Protein AF-F9W1A4-F1 (afdb_monomer_lite)

InterPro domains:
  IPR000631 ATP/ADP-dependent (S)-NAD(P)H-hydrate dehydratase [PF01256] (2-54)
  IPR000631 ATP/ADP-dependent (S)-NAD(P)H-hydrate dehydratase [PS51383] (1-70)
  IPR029056 Ribokinase-like [G3DSA:3.40.1190.20] (1-81)
  IPR029056 Ribokinase-like [SSF53613] (3-69)

Radius of gyration: 13.47 Å; chains: 1; bounding box: 29×42×29 Å

Secondary structure (DSSP, 8-state):
-GGGTTT-STTHHHHHHHHHHHHHHTT--HHHHHHHHHHHHHHHHHHHHTTS---HHHHHHTHHHHHHHHHTT------PPPP-

Foldseek 3Di:
DCLVVLAVEPCLVVQLVVQLVVVVVVVDDSVVSNVVSVQLLSQLSNVQAVPHRDYNVSSNVSSVVSVVCVVVVHDPPDDDDDDD

Organism: NCBI:txid1027371

pLDDT: mean 87.0, std 16.17, range [44.5, 98.62]

Sequence (84 aa):
DAGSSWAATAGAGDVLAGIAGSLLAAGRSPQEAGAWAARVHAHAALLASRGAPIGASALLAALRPAIREFATGRTAAETPTPPR

Structure (mmCIF, N/CA/C/O backbone):
data_AF-F9W1A4-F1
#
_entry.id   AF-F9W1A4-F1
#
loop_
_atom_site.group_PDB
_atom_site.id
_atom_site.type_symbol
_atom_site.label_atom_id
_atom_site.label_alt_id
_atom_site.label_comp_id
_atom_site.label_asym_id
_atom_site.label_entity_id
_atom_site.label_seq_id
_atom_site.pdbx_PDB_ins_code
_atom_site.Cartn_x
_atom_site.Cartn_y
_atom_site.Cartn_z
_atom_site.occupancy
_atom_site.B_iso_or_equiv
_atom_site.auth_seq_id
_atom_site.auth_comp_id
_atom_site.auth_asym_id
_atom_site.auth_atom_id
_atom_site.pdbx_PDB_model_num
ATOM 1 N N . ASP A 1 1 ? 8.409 -16.487 0.830 1.00 50.47 1 ASP A N 1
ATOM 2 C CA . ASP A 1 1 ? 8.015 -16.120 -0.543 1.00 50.47 1 ASP A CA 1
ATOM 3 C C . ASP A 1 1 ? 8.856 -14.993 -1.103 1.00 50.47 1 ASP A C 1
ATOM 5 O O . ASP A 1 1 ? 9.071 -14.004 -0.418 1.00 50.47 1 ASP A O 1
ATOM 9 N N . ALA A 1 2 ? 9.307 -15.107 -2.352 1.00 55.22 2 ALA A N 1
ATOM 10 C CA . ALA A 1 2 ? 10.054 -14.041 -3.028 1.00 55.22 2 ALA A CA 1
ATOM 11 C C . ALA A 1 2 ? 9.208 -12.767 -3.256 1.00 55.22 2 ALA A C 1
ATOM 13 O O . ALA A 1 2 ? 9.760 -11.670 -3.335 1.00 55.22 2 ALA A O 1
ATOM 14 N N . GLY A 1 3 ? 7.874 -12.886 -3.270 1.00 56.00 3 GLY A N 1
ATOM 15 C CA . GLY A 1 3 ? 6.952 -11.765 -3.482 1.00 56.00 3 GLY A CA 1
ATOM 16 C C . GLY A 1 3 ? 7.065 -10.634 -2.455 1.00 56.00 3 GLY A C 1
ATOM 17 O O . GLY A 1 3 ? 6.952 -9.464 -2.811 1.00 56.00 3 GLY A O 1
ATOM 18 N N . SER A 1 4 ? 7.371 -10.960 -1.194 1.00 60.25 4 SER A N 1
ATOM 19 C CA . SER A 1 4 ? 7.621 -9.955 -0.153 1.00 60.25 4 SER A CA 1
ATOM 20 C C . SER A 1 4 ? 8.997 -9.293 -0.282 1.00 60.25 4 SER A C 1
ATOM 22 O O . SER A 1 4 ? 9.192 -8.193 0.225 1.00 60.25 4 SER A O 1
ATOM 24 N N . SER A 1 5 ? 9.951 -9.942 -0.961 1.00 69.00 5 SER A N 1
ATOM 25 C CA . SER A 1 5 ? 11.315 -9.428 -1.144 1.00 69.00 5 SER A CA 1
ATOM 26 C C . SER A 1 5 ? 11.461 -8.479 -2.336 1.00 69.00 5 SER A C 1
ATOM 28 O O . SER A 1 5 ? 12.407 -7.700 -2.373 1.00 69.00 5 SER A O 1
ATOM 30 N N . TRP A 1 6 ? 10.517 -8.472 -3.285 1.00 79.69 6 TRP A N 1
ATOM 31 C CA . TRP A 1 6 ? 10.598 -7.584 -4.452 1.00 79.69 6 TRP A CA 1
ATOM 32 C C . TRP A 1 6 ? 10.562 -6.096 -4.087 1.00 79.69 6 TRP A C 1
ATOM 34 O O . TRP A 1 6 ? 11.137 -5.289 -4.808 1.00 79.69 6 TRP A O 1
ATOM 44 N N . ALA A 1 7 ? 9.960 -5.743 -2.948 1.00 76.25 7 ALA A N 1
ATOM 45 C CA . ALA A 1 7 ? 9.943 -4.386 -2.402 1.00 76.25 7 ALA A CA 1
ATOM 46 C C . ALA A 1 7 ? 11.052 -4.119 -1.362 1.00 76.25 7 ALA A C 1
ATOM 48 O O . ALA A 1 7 ? 10.959 -3.146 -0.618 1.00 76.25 7 ALA A O 1
ATOM 49 N N . ALA A 1 8 ? 12.093 -4.956 -1.272 1.00 81.62 8 ALA A N 1
ATOM 50 C CA . ALA A 1 8 ? 13.227 -4.739 -0.369 1.00 81.62 8 ALA A CA 1
ATOM 51 C C . ALA A 1 8 ? 14.129 -3.596 -0.876 1.00 81.62 8 ALA A C 1
ATOM 53 O O . ALA A 1 8 ? 15.233 -3.806 -1.371 1.00 81.62 8 ALA A O 1
ATOM 54 N N . THR A 1 9 ? 13.625 -2.368 -0.791 1.00 86.00 9 THR A N 1
ATOM 55 C CA . THR A 1 9 ? 14.254 -1.153 -1.309 1.00 86.00 9 THR A CA 1
ATOM 56 C C . THR A 1 9 ? 14.043 0.012 -0.345 1.00 86.00 9 THR A C 1
ATOM 58 O O . THR A 1 9 ? 13.066 0.046 0.412 1.00 86.00 9 THR A O 1
ATOM 61 N N . ALA A 1 10 ? 14.953 0.985 -0.374 1.00 91.31 10 ALA A N 1
ATOM 62 C CA . ALA A 1 10 ? 14.789 2.220 0.380 1.00 91.31 10 ALA A CA 1
ATOM 63 C C . ALA A 1 10 ? 13.479 2.919 -0.035 1.00 91.31 10 ALA A C 1
ATOM 65 O O . ALA A 1 10 ? 13.173 3.030 -1.222 1.00 91.31 10 ALA A O 1
ATOM 66 N N . GLY A 1 11 ? 12.694 3.358 0.951 1.00 92.56 11 GLY A N 1
ATOM 67 C CA . GLY A 1 11 ? 11.404 4.021 0.741 1.00 92.56 11 GLY A CA 1
ATOM 68 C C . GLY A 1 11 ? 10.177 3.102 0.702 1.00 92.56 11 GLY A C 1
ATOM 69 O O . GLY A 1 11 ? 9.057 3.595 0.788 1.00 92.56 11 GLY A O 1
ATOM 70 N N . ALA A 1 12 ? 10.329 1.772 0.639 1.00 93.56 12 ALA A N 1
ATOM 71 C CA . ALA A 1 12 ? 9.171 0.869 0.728 1.00 93.56 12 ALA A CA 1
ATOM 72 C C . ALA A 1 12 ? 8.452 0.975 2.088 1.00 93.56 12 ALA A C 1
ATOM 74 O O . ALA A 1 12 ? 7.224 0.977 2.155 1.00 93.56 12 ALA A O 1
ATOM 75 N N . GLY A 1 13 ? 9.219 1.159 3.169 1.00 95.00 13 GLY A N 1
ATOM 76 C CA . GLY A 1 13 ? 8.672 1.421 4.502 1.00 95.00 13 GLY A CA 1
ATOM 77 C C . GLY A 1 13 ? 7.837 2.703 4.567 1.00 95.00 13 GLY A C 1
ATOM 78 O O . GLY A 1 13 ? 6.769 2.694 5.175 1.00 95.00 13 GLY A O 1
ATOM 79 N N . ASP A 1 14 ? 8.258 3.767 3.877 1.00 97.19 14 ASP A N 1
ATOM 80 C CA . ASP A 1 14 ? 7.506 5.027 3.809 1.00 97.19 14 ASP A CA 1
ATOM 81 C C . ASP A 1 14 ? 6.179 4.843 3.066 1.00 97.19 14 ASP A C 1
ATOM 83 O O . ASP A 1 14 ? 5.148 5.374 3.481 1.00 97.19 14 ASP A O 1
ATOM 87 N N . VAL A 1 15 ? 6.172 4.027 2.005 1.00 96.94 15 VAL A N 1
ATOM 88 C CA . VAL A 1 15 ? 4.939 3.659 1.296 1.00 96.94 15 VAL A CA 1
ATOM 89 C C . VAL A 1 15 ? 3.991 2.894 2.223 1.00 96.94 15 VAL A C 1
ATOM 91 O O . VAL A 1 15 ? 2.814 3.243 2.314 1.00 96.94 15 VAL A O 1
ATOM 94 N N . LEU A 1 16 ? 4.486 1.884 2.947 1.00 96.94 16 LEU A N 1
ATOM 95 C CA . LEU A 1 16 ? 3.685 1.121 3.911 1.00 96.94 16 LEU A CA 1
ATOM 96 C C . LEU A 1 16 ? 3.100 2.028 5.006 1.00 96.94 16 LEU A C 1
ATOM 98 O O . LEU A 1 16 ? 1.895 1.985 5.271 1.00 96.94 16 LEU A O 1
ATOM 102 N N . ALA A 1 17 ? 3.942 2.863 5.618 1.00 97.44 17 ALA A N 1
ATOM 103 C CA . ALA A 1 17 ? 3.548 3.789 6.673 1.00 97.44 17 ALA A CA 1
ATOM 104 C C . ALA A 1 17 ? 2.534 4.827 6.171 1.00 97.44 17 ALA A C 1
ATOM 106 O O . ALA A 1 17 ? 1.575 5.131 6.879 1.00 97.44 17 ALA A O 1
ATOM 107 N N . GLY A 1 18 ? 2.677 5.313 4.934 1.00 97.94 18 GLY A N 1
ATOM 108 C CA . GLY A 1 18 ? 1.720 6.224 4.306 1.00 97.94 18 GLY A CA 1
ATOM 109 C C . GLY A 1 18 ? 0.333 5.603 4.116 1.00 97.94 18 GLY A C 1
ATOM 110 O O . GLY A 1 18 ? -0.677 6.261 4.382 1.00 97.94 18 GLY A O 1
ATOM 111 N N . ILE A 1 19 ? 0.257 4.325 3.724 1.00 98.19 19 ILE A N 1
ATOM 112 C CA . ILE A 1 19 ? -1.023 3.604 3.614 1.00 98.19 19 ILE A CA 1
ATOM 113 C C . ILE A 1 19 ? -1.660 3.447 4.999 1.00 98.19 19 ILE A C 1
ATOM 115 O O . ILE A 1 19 ? -2.831 3.785 5.179 1.00 98.19 19 ILE A O 1
ATOM 119 N N . ALA A 1 20 ? -0.890 2.977 5.985 1.00 98.44 20 ALA A N 1
ATOM 120 C CA . ALA A 1 20 ? -1.376 2.801 7.351 1.00 98.44 20 ALA A CA 1
ATOM 121 C C . ALA A 1 20 ? -1.860 4.131 7.953 1.00 98.44 20 ALA A C 1
ATOM 123 O O . ALA A 1 20 ? -2.971 4.201 8.476 1.00 98.44 20 ALA A O 1
ATOM 124 N N . GLY A 1 21 ? -1.074 5.201 7.806 1.00 98.56 21 GLY A N 1
ATOM 125 C CA . GLY A 1 21 ? -1.420 6.548 8.256 1.00 98.56 21 GLY A CA 1
ATOM 126 C C . GLY A 1 21 ? -2.694 7.081 7.601 1.00 98.56 21 GLY A C 1
ATOM 127 O O . GLY A 1 21 ? -3.536 7.656 8.283 1.00 98.56 21 GLY A O 1
ATOM 128 N N . SER A 1 22 ? -2.891 6.815 6.308 1.00 98.31 22 SER A N 1
ATOM 129 C CA . SER A 1 22 ? -4.113 7.206 5.592 1.00 98.31 22 SER A CA 1
ATOM 130 C C . SER A 1 22 ? -5.354 6.470 6.113 1.00 98.31 22 SER A C 1
ATOM 132 O O . SER A 1 22 ? -6.414 7.075 6.257 1.00 98.31 22 SER A O 1
ATOM 134 N N . LEU A 1 23 ? -5.237 5.176 6.429 1.00 98.06 23 LEU A N 1
ATOM 135 C CA . LEU A 1 23 ? -6.339 4.385 6.993 1.00 98.06 23 LEU A CA 1
ATOM 136 C C . LEU A 1 23 ? -6.671 4.806 8.429 1.00 98.06 23 LEU A C 1
ATOM 138 O O . LEU A 1 23 ? -7.847 4.911 8.778 1.00 98.06 23 LEU A O 1
ATOM 142 N N . LEU A 1 24 ? -5.650 5.092 9.238 1.00 98.62 24 LEU A N 1
ATOM 143 C CA . LEU A 1 24 ? -5.814 5.650 10.581 1.00 98.62 24 LEU A CA 1
ATOM 144 C C . LEU A 1 24 ? -6.499 7.021 10.534 1.00 98.62 24 LEU A C 1
ATOM 146 O O . LEU A 1 24 ? -7.460 7.249 11.262 1.00 98.62 24 LEU A O 1
ATOM 150 N N . ALA A 1 25 ? -6.063 7.908 9.634 1.00 98.56 25 ALA A N 1
ATOM 151 C CA . ALA A 1 25 ? -6.687 9.215 9.427 1.00 98.56 25 ALA A CA 1
ATOM 152 C C . ALA A 1 25 ? -8.149 9.102 8.954 1.00 98.56 25 ALA A C 1
ATOM 154 O O . ALA A 1 25 ? -8.967 9.962 9.265 1.00 98.56 25 ALA A O 1
ATOM 155 N N . ALA A 1 26 ? -8.496 8.017 8.254 1.00 98.00 26 ALA A N 1
ATOM 156 C CA . ALA A 1 26 ? -9.868 7.680 7.878 1.00 98.00 26 ALA A CA 1
ATOM 157 C C . ALA A 1 26 ? -10.683 7.001 9.005 1.00 98.00 26 ALA A C 1
ATOM 159 O O . ALA A 1 26 ? -11.798 6.541 8.756 1.00 98.00 26 ALA A O 1
ATOM 160 N N . GLY A 1 27 ? -10.145 6.911 10.228 1.00 98.12 27 GLY A N 1
ATOM 161 C CA . GLY A 1 27 ? -10.843 6.398 11.411 1.00 98.12 27 GLY A CA 1
ATOM 162 C C . GLY A 1 27 ? -10.830 4.875 11.571 1.00 98.12 27 GLY A C 1
ATOM 163 O O . GLY A 1 27 ? -11.644 4.340 12.322 1.00 98.12 27 GLY A O 1
ATOM 164 N N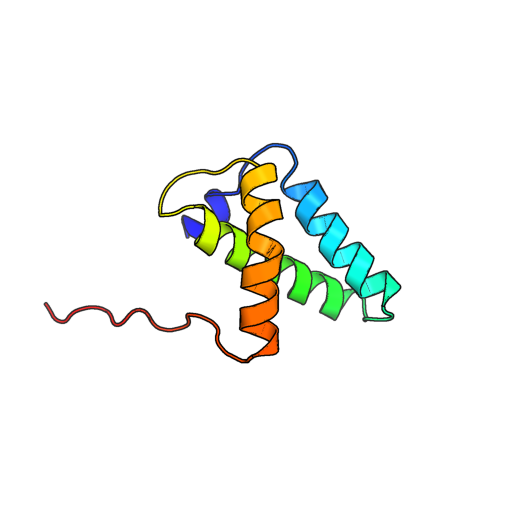 . ARG A 1 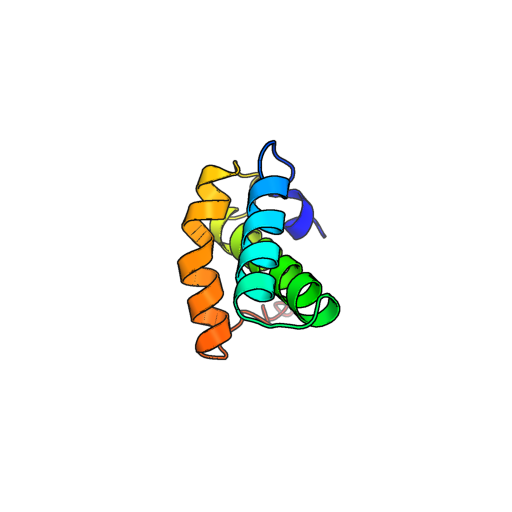28 ? -9.947 4.153 10.869 1.00 98.31 28 ARG A N 1
ATOM 165 C CA . ARG A 1 28 ? -9.799 2.698 11.050 1.00 98.31 28 ARG A CA 1
ATOM 166 C C . ARG A 1 28 ? -9.043 2.369 12.329 1.00 98.31 28 ARG A C 1
ATOM 168 O O . ARG A 1 28 ? -8.187 3.137 12.766 1.00 98.31 28 ARG A O 1
ATOM 175 N N . SER A 1 29 ? -9.328 1.201 12.906 1.00 98.44 29 SER A N 1
ATOM 176 C CA . SER A 1 29 ? -8.550 0.716 14.047 1.00 98.44 29 SER A CA 1
ATOM 177 C C . SER A 1 29 ? -7.087 0.471 13.641 1.00 98.44 29 SER A C 1
ATOM 179 O O . SER A 1 29 ? -6.822 0.128 12.484 1.00 98.44 29 SER A O 1
ATOM 181 N N . PRO A 1 30 ? -6.116 0.595 14.565 1.00 98.06 30 PRO A N 1
ATOM 182 C CA . PRO A 1 30 ? -4.713 0.309 14.262 1.00 98.06 30 PRO A CA 1
ATOM 183 C C . PRO A 1 30 ? -4.473 -1.096 13.703 1.00 98.06 30 PRO A C 1
ATOM 185 O O . PRO A 1 30 ? -3.662 -1.272 12.794 1.00 98.06 30 PRO A O 1
ATOM 188 N N . GLN A 1 31 ? -5.210 -2.088 14.203 1.00 98.06 31 GLN A N 1
ATOM 189 C CA . GLN A 1 31 ? -5.124 -3.476 13.758 1.00 98.06 31 GLN A CA 1
ATOM 190 C C . GLN A 1 31 ? -5.591 -3.622 12.305 1.00 98.06 31 GLN A C 1
ATOM 192 O O . GLN A 1 31 ? -4.881 -4.209 11.488 1.00 98.06 31 GLN A O 1
ATOM 197 N N . GLU A 1 32 ? -6.748 -3.049 11.955 1.00 97.44 32 GLU A N 1
ATOM 198 C CA . GLU A 1 32 ? -7.248 -3.066 10.576 1.00 97.44 32 GLU A CA 1
ATOM 199 C C . GLU A 1 32 ? -6.346 -2.267 9.637 1.00 97.44 32 GLU A C 1
ATOM 201 O O . GLU A 1 32 ? -6.052 -2.725 8.533 1.00 97.44 32 GLU A O 1
ATOM 206 N N . ALA A 1 33 ? -5.889 -1.088 10.067 1.00 98.19 33 ALA A N 1
ATOM 207 C CA . ALA A 1 33 ? -5.015 -0.232 9.278 1.00 98.19 33 ALA A CA 1
ATOM 208 C C . ALA A 1 33 ? -3.697 -0.941 8.945 1.00 98.19 33 ALA A C 1
ATOM 210 O O . ALA A 1 33 ? -3.288 -0.954 7.785 1.00 98.19 33 ALA A O 1
ATOM 211 N N . GLY A 1 34 ? -3.069 -1.588 9.932 1.00 97.44 34 GLY A N 1
ATOM 212 C CA . GLY A 1 34 ? -1.847 -2.364 9.727 1.00 97.44 34 GLY A CA 1
ATOM 213 C C . GLY A 1 34 ? -2.058 -3.560 8.797 1.00 97.44 34 GLY A C 1
ATOM 214 O O . GLY A 1 34 ? -1.286 -3.754 7.856 1.00 97.44 34 GLY A O 1
ATOM 215 N N . ALA A 1 35 ? -3.132 -4.327 9.008 1.00 96.81 35 ALA A N 1
ATOM 216 C CA . ALA A 1 35 ? -3.442 -5.497 8.188 1.00 96.81 35 ALA A CA 1
ATOM 217 C C . ALA A 1 35 ? -3.699 -5.122 6.718 1.00 96.81 35 ALA A C 1
ATOM 219 O O . ALA A 1 35 ? -3.119 -5.720 5.806 1.00 96.81 35 ALA A O 1
ATOM 220 N N . TRP A 1 36 ? -4.529 -4.104 6.476 1.00 97.38 36 TRP A N 1
ATOM 221 C CA . TRP A 1 36 ? -4.814 -3.627 5.124 1.00 97.38 36 TRP A CA 1
ATOM 222 C C . TRP A 1 36 ? -3.602 -2.970 4.470 1.00 97.38 36 TRP A C 1
ATOM 224 O O . TRP A 1 36 ? -3.352 -3.230 3.294 1.00 97.38 36 TRP A O 1
ATOM 234 N N . ALA A 1 37 ? -2.813 -2.187 5.211 1.00 97.06 37 ALA A N 1
ATOM 235 C CA . ALA A 1 37 ? -1.591 -1.588 4.683 1.00 97.06 37 ALA A CA 1
ATOM 236 C C . ALA A 1 37 ? -0.602 -2.653 4.201 1.00 97.06 37 ALA A C 1
ATOM 238 O O . ALA A 1 37 ? -0.140 -2.579 3.062 1.00 97.06 37 ALA A O 1
ATOM 239 N N . ALA A 1 38 ? -0.345 -3.685 5.012 1.00 95.62 38 ALA A N 1
ATOM 240 C CA . ALA A 1 38 ? 0.537 -4.787 4.635 1.00 95.62 38 ALA A CA 1
ATOM 241 C C . ALA A 1 38 ? 0.017 -5.544 3.402 1.00 95.62 38 ALA A C 1
ATOM 243 O O . ALA A 1 38 ? 0.783 -5.821 2.476 1.00 95.62 38 ALA A O 1
ATOM 244 N N . ARG A 1 39 ? -1.292 -5.833 3.350 1.00 94.75 39 ARG A N 1
ATOM 245 C CA . ARG A 1 39 ? -1.919 -6.553 2.230 1.00 94.75 39 ARG A CA 1
ATOM 246 C C . ARG A 1 39 ? -1.858 -5.758 0.923 1.00 94.75 39 ARG A C 1
ATOM 248 O O . ARG A 1 39 ? -1.473 -6.312 -0.105 1.00 94.75 39 ARG A O 1
ATOM 255 N N . VAL A 1 40 ? -2.196 -4.468 0.958 1.00 96.00 40 VAL A N 1
ATOM 256 C CA . VAL A 1 40 ? -2.139 -3.580 -0.216 1.00 96.00 40 VAL A CA 1
ATOM 257 C C . VAL A 1 40 ? -0.702 -3.384 -0.686 1.00 96.00 40 VAL A C 1
ATOM 259 O O . VAL A 1 40 ? -0.439 -3.489 -1.881 1.00 96.00 40 VAL A O 1
ATOM 262 N N . HIS A 1 41 ? 0.232 -3.156 0.239 1.00 95.75 41 HIS A N 1
ATOM 263 C CA . HIS A 1 41 ? 1.650 -2.994 -0.070 1.00 95.75 41 HIS A CA 1
ATOM 264 C C . HIS A 1 41 ? 2.235 -4.243 -0.743 1.00 95.75 41 HIS A C 1
ATOM 266 O O . HIS A 1 41 ? 2.874 -4.141 -1.789 1.00 95.75 41 HIS A O 1
ATOM 272 N N . ALA A 1 42 ? 1.993 -5.431 -0.178 1.00 93.69 42 ALA A N 1
ATOM 273 C CA . ALA A 1 42 ? 2.458 -6.687 -0.760 1.00 93.69 42 ALA A CA 1
ATOM 274 C C . ALA A 1 42 ? 1.864 -6.913 -2.158 1.00 93.69 42 ALA A C 1
ATOM 276 O O . ALA A 1 42 ? 2.594 -7.243 -3.088 1.00 93.69 42 ALA A O 1
ATOM 277 N N . HIS A 1 43 ? 0.563 -6.671 -2.336 1.00 93.94 43 HIS A N 1
ATOM 278 C CA . HIS A 1 43 ? -0.091 -6.841 -3.635 1.00 93.94 43 HIS A CA 1
ATOM 279 C C . HIS A 1 43 ? 0.428 -5.862 -4.694 1.00 93.94 43 HIS A C 1
ATOM 281 O O . HIS A 1 43 ? 0.710 -6.254 -5.823 1.00 93.94 43 HIS A O 1
ATOM 287 N N . ALA A 1 44 ? 0.645 -4.599 -4.326 1.00 94.75 44 ALA A N 1
ATOM 288 C CA . ALA A 1 44 ? 1.258 -3.617 -5.216 1.00 94.75 44 ALA A CA 1
ATOM 289 C C . ALA A 1 44 ? 2.692 -4.012 -5.613 1.00 94.75 44 ALA A C 1
ATOM 291 O O . ALA A 1 44 ? 3.068 -3.852 -6.775 1.00 94.75 44 ALA A O 1
ATOM 292 N N . ALA A 1 45 ? 3.470 -4.584 -4.687 1.00 93.88 45 ALA A N 1
ATOM 293 C CA . ALA A 1 45 ? 4.798 -5.112 -4.989 1.00 93.88 45 ALA A CA 1
ATOM 294 C C . ALA A 1 45 ? 4.734 -6.270 -5.995 1.00 93.88 45 ALA A C 1
ATOM 296 O O . ALA A 1 45 ? 5.501 -6.283 -6.957 1.00 93.88 45 ALA A O 1
ATOM 297 N N . LEU A 1 46 ? 3.786 -7.200 -5.824 1.00 92.69 46 LEU A N 1
ATOM 298 C CA . LEU A 1 46 ? 3.550 -8.289 -6.778 1.00 92.69 46 LEU A CA 1
ATOM 299 C C . LEU A 1 46 ? 3.225 -7.735 -8.175 1.00 92.69 46 LEU A C 1
ATOM 301 O O . LEU A 1 46 ? 3.894 -8.105 -9.139 1.00 92.69 46 LEU A O 1
ATOM 305 N N . LEU A 1 47 ? 2.273 -6.798 -8.275 1.00 92.88 47 LEU A N 1
ATOM 306 C CA . LEU A 1 47 ? 1.860 -6.182 -9.543 1.00 92.88 47 LEU A CA 1
ATOM 307 C C . LEU A 1 47 ? 3.006 -5.440 -10.251 1.00 92.88 47 LEU A C 1
ATOM 309 O O . LEU A 1 47 ? 3.134 -5.525 -11.473 1.00 92.88 47 LEU A O 1
ATOM 313 N N . ALA A 1 48 ? 3.841 -4.714 -9.504 1.00 94.00 48 ALA A N 1
ATOM 314 C CA . ALA A 1 48 ? 4.941 -3.936 -10.071 1.00 94.00 48 ALA A CA 1
ATOM 315 C C . ALA A 1 48 ? 6.170 -4.787 -10.434 1.00 94.00 48 ALA A C 1
ATOM 317 O O . ALA A 1 48 ? 6.853 -4.475 -11.410 1.00 94.00 48 ALA A O 1
ATOM 318 N N . SER A 1 49 ? 6.454 -5.844 -9.667 1.00 92.44 49 SER A N 1
ATOM 319 C CA . SER A 1 49 ? 7.685 -6.639 -9.786 1.00 92.44 49 SER A CA 1
ATOM 320 C C . SER A 1 49 ? 7.894 -7.276 -11.152 1.00 92.44 49 SER A C 1
ATOM 322 O O . SER A 1 49 ? 9.020 -7.340 -11.641 1.00 92.44 49 SER A O 1
ATOM 324 N N . ARG A 1 50 ? 6.818 -7.809 -11.750 1.00 86.50 50 ARG A N 1
ATOM 325 C CA . ARG A 1 50 ? 6.889 -8.731 -12.895 1.00 86.50 50 ARG A CA 1
ATOM 326 C C . ARG A 1 50 ? 7.982 -9.805 -12.720 1.00 86.50 50 ARG A C 1
ATOM 328 O O . ARG A 1 50 ? 8.647 -10.170 -13.683 1.00 86.50 50 ARG A O 1
ATOM 335 N N . GLY A 1 51 ? 8.178 -10.289 -11.488 1.00 85.19 51 GLY A N 1
ATOM 336 C CA . GLY A 1 51 ? 9.184 -11.303 -11.148 1.00 85.19 51 GLY A CA 1
ATOM 337 C C . GLY A 1 51 ? 10.579 -10.777 -10.780 1.00 85.19 51 GLY A C 1
ATOM 338 O O . GLY A 1 51 ? 11.468 -11.587 -10.529 1.00 85.19 51 GLY A O 1
ATOM 339 N N . ALA A 1 52 ? 10.788 -9.460 -10.711 1.00 87.62 52 ALA A N 1
ATOM 340 C CA . ALA A 1 52 ? 12.073 -8.839 -10.384 1.00 87.62 52 ALA A CA 1
ATOM 341 C C . ALA A 1 52 ? 11.961 -7.806 -9.240 1.00 87.62 52 ALA A C 1
ATOM 343 O O . ALA A 1 52 ? 10.873 -7.285 -8.982 1.00 87.62 52 ALA A O 1
ATOM 344 N N . PRO A 1 53 ? 13.072 -7.479 -8.547 1.00 90.50 53 PRO A N 1
ATOM 345 C CA . PRO A 1 53 ? 13.095 -6.399 -7.561 1.00 90.50 53 PRO A CA 1
ATOM 346 C C . PRO A 1 53 ? 12.674 -5.048 -8.152 1.00 90.50 53 PRO A C 1
ATOM 348 O O . PRO A 1 53 ? 12.983 -4.735 -9.302 1.00 90.50 53 PRO A O 1
ATOM 351 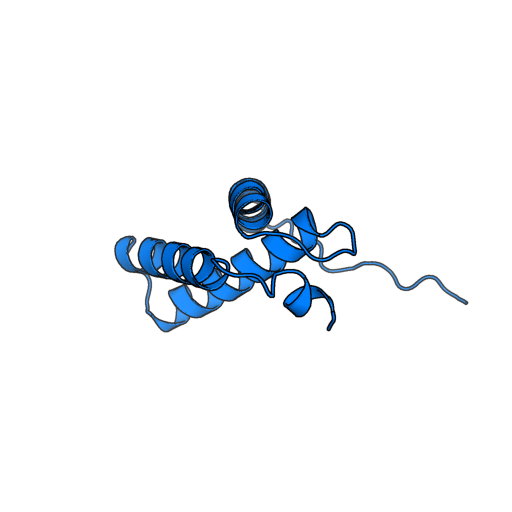N N . ILE A 1 54 ? 12.005 -4.228 -7.342 1.00 94.06 54 ILE A N 1
ATOM 352 C CA . ILE A 1 54 ? 11.493 -2.907 -7.727 1.00 94.06 54 ILE A CA 1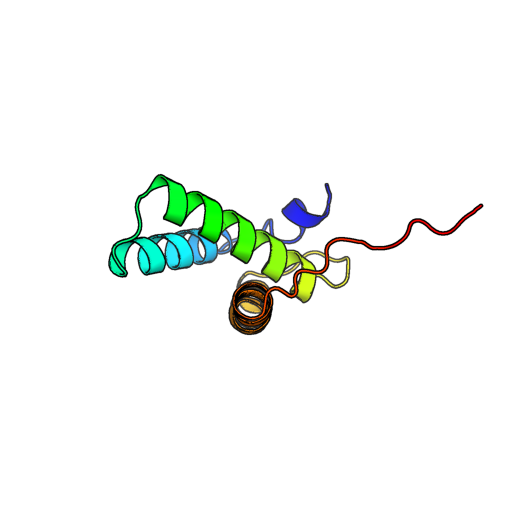
ATOM 353 C C . ILE A 1 54 ? 11.931 -1.821 -6.749 1.00 94.06 54 ILE A C 1
ATOM 355 O O . ILE A 1 54 ? 12.207 -2.078 -5.581 1.00 94.06 54 ILE A O 1
ATOM 359 N N . GLY A 1 55 ? 11.952 -0.579 -7.236 1.00 94.62 55 GLY A N 1
ATOM 360 C CA . GLY A 1 55 ? 12.114 0.615 -6.406 1.00 94.62 55 GLY A CA 1
ATOM 361 C C . GLY A 1 55 ? 10.794 1.101 -5.795 1.00 94.62 55 GLY A C 1
ATOM 362 O O . GLY A 1 55 ? 9.707 0.783 -6.288 1.00 94.62 55 GLY A O 1
ATOM 363 N N . ALA A 1 56 ? 10.885 1.951 -4.767 1.00 93.94 56 ALA A N 1
ATOM 364 C CA . ALA A 1 56 ? 9.723 2.504 -4.065 1.00 93.94 56 ALA A CA 1
ATOM 365 C C . ALA A 1 56 ? 8.772 3.294 -4.982 1.00 93.94 56 ALA A C 1
ATOM 367 O O . ALA A 1 56 ? 7.558 3.236 -4.807 1.00 93.94 56 ALA A O 1
ATOM 368 N N . SER A 1 57 ? 9.287 3.978 -6.010 1.00 95.81 57 SER A N 1
ATOM 369 C CA . SER A 1 57 ? 8.451 4.708 -6.974 1.00 95.81 57 SER A CA 1
ATOM 370 C C . SER A 1 57 ? 7.563 3.782 -7.811 1.00 95.81 57 SER A C 1
ATOM 372 O O . SER A 1 57 ? 6.406 4.109 -8.068 1.00 95.81 57 SER A O 1
ATOM 374 N N . ALA A 1 58 ? 8.076 2.613 -8.213 1.00 96.06 58 ALA A N 1
ATOM 375 C CA . ALA A 1 58 ? 7.301 1.626 -8.966 1.00 96.06 58 ALA A CA 1
ATOM 376 C C . ALA A 1 58 ? 6.227 0.977 -8.083 1.00 96.06 58 ALA A C 1
ATOM 378 O O . ALA A 1 58 ? 5.082 0.825 -8.507 1.00 96.06 58 ALA A O 1
ATOM 379 N N . LEU A 1 59 ? 6.577 0.675 -6.830 1.00 95.62 59 LEU A N 1
ATOM 380 C CA . LEU A 1 59 ? 5.627 0.224 -5.818 1.00 95.62 59 LEU A CA 1
ATOM 381 C C . LEU A 1 59 ? 4.502 1.253 -5.601 1.00 95.62 59 LEU A C 1
ATOM 383 O O . LEU A 1 59 ? 3.324 0.899 -5.646 1.00 95.62 59 LEU A O 1
ATOM 387 N N . LEU A 1 60 ? 4.855 2.529 -5.417 1.00 96.69 60 LEU A N 1
ATOM 388 C CA . LEU A 1 60 ? 3.898 3.620 -5.223 1.00 96.69 60 LEU A CA 1
ATOM 389 C C . LEU A 1 60 ? 2.937 3.750 -6.416 1.00 96.69 60 LEU A C 1
ATOM 391 O O . LEU A 1 60 ? 1.726 3.881 -6.228 1.00 96.69 60 LEU A O 1
ATOM 395 N N . ALA A 1 61 ? 3.456 3.659 -7.644 1.00 97.25 61 ALA A N 1
ATOM 396 C CA . ALA A 1 61 ? 2.647 3.703 -8.861 1.00 97.25 61 ALA A CA 1
ATOM 397 C C . ALA A 1 61 ? 1.631 2.544 -8.947 1.00 97.25 61 ALA A C 1
ATOM 399 O O . ALA A 1 61 ? 0.541 2.717 -9.498 1.00 97.25 61 ALA A O 1
ATOM 400 N N . ALA A 1 62 ? 1.949 1.386 -8.361 1.00 96.75 62 ALA A N 1
ATOM 401 C CA . ALA A 1 62 ? 1.081 0.211 -8.338 1.00 96.75 62 ALA A CA 1
ATOM 402 C C . ALA A 1 62 ? 0.023 0.214 -7.214 1.00 96.75 62 ALA A C 1
ATOM 404 O O . ALA A 1 62 ? -0.850 -0.656 -7.205 1.00 96.75 62 ALA A O 1
ATOM 405 N N . LEU A 1 63 ? 0.011 1.199 -6.304 1.00 96.56 63 LEU A N 1
ATOM 406 C CA . LEU A 1 63 ? -1.010 1.254 -5.247 1.00 96.56 63 LEU A CA 1
ATOM 407 C C . LEU A 1 63 ? -2.426 1.433 -5.794 1.00 96.56 63 LEU A C 1
ATOM 409 O O . LEU A 1 63 ? -3.346 0.750 -5.356 1.00 96.56 63 LEU A O 1
ATOM 413 N N . ARG A 1 64 ? -2.625 2.340 -6.759 1.00 96.50 64 ARG A N 1
ATOM 414 C CA . ARG A 1 64 ? -3.954 2.581 -7.349 1.00 96.50 64 ARG A CA 1
ATOM 415 C C . ARG A 1 64 ? -4.574 1.314 -7.951 1.00 96.50 6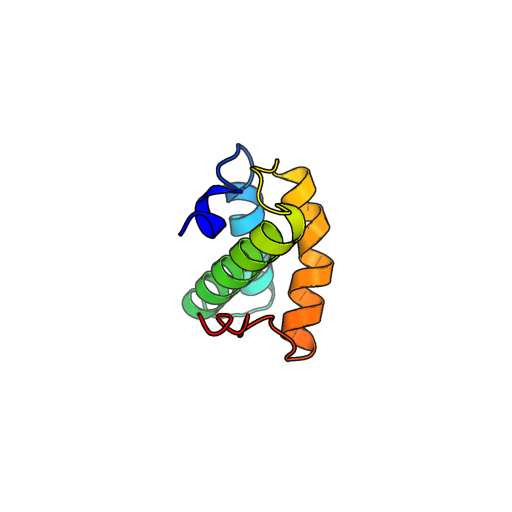4 ARG A C 1
ATOM 417 O O . ARG A 1 64 ? -5.715 1.017 -7.591 1.00 96.50 64 ARG A O 1
ATOM 424 N N . PRO A 1 65 ? -3.891 0.566 -8.842 1.00 95.88 65 PRO A N 1
ATOM 425 C CA . PRO A 1 65 ? -4.452 -0.678 -9.356 1.00 95.88 65 PRO A CA 1
ATOM 426 C C . PRO A 1 65 ? -4.677 -1.716 -8.247 1.00 95.88 65 PRO A C 1
ATOM 428 O O . PRO A 1 65 ? -5.750 -2.315 -8.221 1.00 95.88 65 PRO A O 1
ATOM 431 N N . ALA A 1 66 ? -3.763 -1.849 -7.277 1.00 95.44 66 ALA A N 1
ATOM 432 C CA . ALA A 1 66 ? -3.940 -2.767 -6.149 1.00 95.44 66 ALA A CA 1
ATOM 433 C C . ALA A 1 66 ? -5.196 -2.451 -5.315 1.00 95.44 66 ALA A C 1
ATOM 435 O O . ALA A 1 66 ? -6.001 -3.334 -5.027 1.00 95.44 66 ALA A O 1
ATOM 436 N N . ILE A 1 67 ? -5.407 -1.181 -4.959 1.00 95.62 67 ILE A N 1
ATOM 437 C CA . ILE A 1 67 ? -6.583 -0.733 -4.198 1.00 95.62 67 ILE A CA 1
ATOM 438 C C . ILE A 1 67 ? -7.869 -0.990 -4.987 1.00 95.62 67 ILE A C 1
ATOM 440 O O . ILE A 1 67 ? -8.854 -1.456 -4.417 1.00 95.62 67 ILE A O 1
ATOM 444 N N . ARG A 1 68 ? -7.867 -0.724 -6.301 1.00 95.75 68 ARG A N 1
ATOM 445 C CA . ARG A 1 68 ? -9.025 -0.990 -7.166 1.00 95.75 68 ARG A CA 1
ATOM 446 C C . ARG A 1 68 ? -9.394 -2.473 -7.172 1.00 95.75 68 ARG A C 1
ATOM 448 O O . ARG A 1 68 ? -10.577 -2.802 -7.163 1.00 95.75 68 ARG A O 1
ATOM 455 N N . GLU A 1 69 ? -8.409 -3.361 -7.179 1.00 94.69 69 GLU A N 1
ATOM 456 C CA . GLU A 1 69 ? -8.629 -4.806 -7.108 1.00 94.69 69 GLU A CA 1
ATOM 457 C C . GLU A 1 69 ? -9.280 -5.231 -5.787 1.00 94.69 69 GLU A C 1
ATOM 459 O O . GLU A 1 69 ? -10.292 -5.931 -5.812 1.00 94.69 69 GLU A O 1
ATOM 464 N N . PHE A 1 70 ? -8.816 -4.717 -4.644 1.00 93.31 70 PHE A N 1
ATOM 465 C CA . PHE A 1 70 ? -9.482 -4.974 -3.360 1.00 93.31 70 PHE A CA 1
ATOM 466 C C . PHE A 1 70 ? -10.893 -4.380 -3.293 1.00 93.31 70 PHE A C 1
ATOM 468 O O . PHE A 1 70 ? -11.818 -5.060 -2.856 1.00 93.31 70 PHE A O 1
ATOM 475 N N . ALA A 1 71 ? -11.085 -3.148 -3.771 1.00 90.81 71 ALA A N 1
ATOM 476 C CA . ALA A 1 71 ? -12.388 -2.479 -3.770 1.00 90.81 71 ALA A CA 1
ATOM 477 C C . ALA A 1 71 ? -13.428 -3.173 -4.667 1.00 90.81 71 ALA A C 1
ATOM 479 O O . ALA A 1 71 ? -14.626 -3.050 -4.430 1.00 90.81 71 ALA A O 1
ATOM 480 N N . THR A 1 72 ? -12.980 -3.901 -5.693 1.00 93.31 72 THR A N 1
ATOM 481 C CA . THR A 1 72 ? -13.848 -4.652 -6.616 1.00 93.31 72 THR A CA 1
ATOM 482 C C . THR A 1 72 ? -13.957 -6.139 -6.270 1.00 93.31 72 THR A C 1
ATOM 484 O O . THR A 1 72 ? -14.583 -6.885 -7.017 1.00 93.31 72 THR A O 1
ATOM 487 N N . GLY A 1 73 ? -13.363 -6.585 -5.154 1.00 84.00 73 GLY A N 1
ATOM 488 C CA . GLY A 1 73 ? -13.376 -7.992 -4.732 1.00 84.00 73 GLY A CA 1
ATOM 489 C C . GLY A 1 73 ? -12.556 -8.922 -5.631 1.00 84.00 73 GLY A C 1
ATOM 490 O O . GLY A 1 73 ? -12.744 -10.134 -5.605 1.00 84.00 73 GLY A O 1
ATOM 491 N N . ARG A 1 74 ? -11.651 -8.373 -6.444 1.00 70.50 74 ARG A N 1
ATOM 492 C CA . ARG A 1 74 ? -10.908 -9.102 -7.467 1.00 70.50 74 ARG A CA 1
ATOM 493 C C . ARG A 1 74 ? -9.437 -9.147 -7.098 1.00 70.50 74 ARG A C 1
ATOM 495 O O . ARG A 1 74 ? -8.634 -8.414 -7.652 1.00 70.50 74 ARG A O 1
ATOM 502 N N . THR A 1 75 ? -9.089 -9.991 -6.139 1.00 68.81 75 THR A N 1
ATOM 503 C CA . THR A 1 75 ? -7.687 -10.286 -5.830 1.00 68.81 75 THR A CA 1
ATOM 504 C C . THR A 1 75 ? -7.257 -11.503 -6.629 1.00 68.81 75 THR A C 1
ATOM 506 O O . THR A 1 75 ? -7.976 -12.499 -6.615 1.00 68.81 75 THR A O 1
ATOM 509 N N . ALA A 1 76 ? -6.104 -11.444 -7.298 1.00 57.19 76 ALA A N 1
ATOM 510 C CA . ALA A 1 76 ? -5.485 -12.606 -7.935 1.00 57.19 76 ALA A CA 1
ATOM 511 C C . ALA A 1 76 ? -5.092 -13.647 -6.867 1.00 57.19 76 ALA A C 1
ATOM 513 O O . ALA A 1 76 ? -3.958 -13.696 -6.405 1.00 57.19 76 ALA A O 1
ATOM 514 N N . ALA A 1 77 ? -6.063 -14.436 -6.421 1.00 48.06 77 ALA A N 1
ATOM 515 C CA . ALA A 1 77 ? -5.897 -15.536 -5.487 1.00 48.06 77 ALA A CA 1
ATOM 516 C C . ALA A 1 77 ? -6.404 -16.818 -6.154 1.00 48.06 77 ALA A C 1
ATOM 518 O O . ALA A 1 77 ? -7.433 -17.347 -5.767 1.00 48.06 77 ALA A O 1
ATOM 519 N N . GLU A 1 78 ? -5.707 -17.230 -7.214 1.00 45.25 78 GLU A N 1
ATOM 520 C CA . GLU A 1 78 ? -5.403 -18.620 -7.586 1.00 45.25 78 GLU A CA 1
ATOM 521 C C . GLU A 1 78 ? -4.697 -18.590 -8.945 1.00 45.25 78 GLU A C 1
ATOM 523 O O . GLU A 1 78 ? -5.320 -18.426 -9.990 1.00 45.25 78 GLU A O 1
ATOM 528 N N . THR A 1 79 ? -3.373 -18.733 -8.946 1.00 44.50 79 THR A N 1
ATOM 529 C CA . THR A 1 79 ? -2.691 -19.279 -10.122 1.00 44.50 79 THR A CA 1
ATOM 530 C C . THR A 1 79 ? -2.906 -20.792 -10.054 1.00 44.50 79 THR A C 1
ATOM 532 O O . THR A 1 79 ? -2.409 -21.399 -9.101 1.00 44.50 79 THR A O 1
ATOM 535 N N . PRO A 1 80 ? -3.628 -21.430 -10.996 1.00 45.16 80 PRO A N 1
ATOM 536 C CA . PRO A 1 80 ? -3.730 -22.882 -11.024 1.00 45.16 80 PRO A CA 1
ATOM 537 C C . PRO A 1 80 ? -2.325 -23.462 -11.181 1.00 45.16 80 PRO A C 1
ATOM 539 O O . PRO A 1 80 ? -1.589 -23.084 -12.094 1.00 45.16 80 PRO A O 1
ATOM 542 N N . THR A 1 81 ? -1.937 -24.368 -10.287 1.00 54.06 81 THR A N 1
ATOM 543 C CA . THR A 1 81 ? -0.756 -25.207 -10.511 1.00 54.06 81 THR A CA 1
ATOM 544 C C . THR A 1 81 ? -1.031 -26.053 -11.758 1.00 54.06 81 THR A C 1
ATOM 546 O O . THR A 1 81 ? -2.036 -26.768 -11.765 1.00 54.06 81 THR A O 1
ATOM 549 N N . PRO A 1 82 ? -0.216 -25.973 -12.827 1.00 51.19 82 PRO A N 1
ATOM 550 C CA . PRO A 1 82 ? -0.433 -26.807 -14.000 1.00 51.19 82 PRO A CA 1
ATOM 551 C C . PRO A 1 82 ? -0.261 -28.287 -13.615 1.00 51.19 82 PRO A C 1
ATOM 553 O O . PRO A 1 82 ? 0.639 -28.603 -12.826 1.00 51.19 82 PRO A O 1
ATOM 556 N N . PRO A 1 83 ? -1.106 -29.203 -14.127 1.00 54.16 83 PRO A N 1
ATOM 557 C CA . PRO A 1 83 ? -0.873 -30.628 -13.939 1.00 54.16 83 PRO A CA 1
ATOM 558 C C . PRO A 1 83 ? 0.454 -31.019 -14.603 1.00 54.16 83 PRO A C 1
ATOM 560 O O . PRO A 1 83 ? 0.822 -30.453 -15.635 1.00 54.16 83 PRO A O 1
ATOM 563 N N . ARG A 1 84 ? 1.174 -31.943 -13.957 1.00 60.50 84 ARG A N 1
ATOM 564 C CA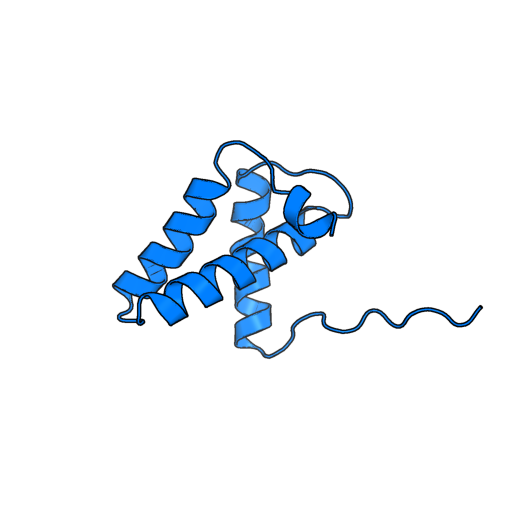 . ARG A 1 84 ? 2.435 -32.505 -14.462 1.00 60.50 84 ARG A CA 1
ATOM 565 C C . ARG A 1 84 ? 2.258 -33.184 -15.813 1.00 60.50 84 ARG A C 1
ATOM 567 O O . ARG A 1 84 ? 1.195 -33.815 -16.003 1.00 60.50 84 ARG A O 1
#